Protein AF-A0A2M7U5F3-F1 (afdb_monomer)

Secondary structure (DSSP, 8-state):
----------EEEEETT-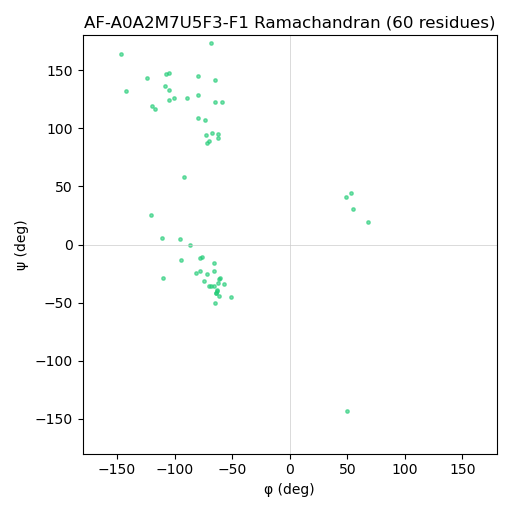SSS-HHHHHHHHHHTT-EEEEETT-TTT-TTTT-SSHHHHHTT-

Foldseek 3Di:
DPPPPPPPAAAQEEECAAPPDHLVVSVVVCVVVVHHYHYDYPCHPLDPVNQRVDPVSVVVRD

Radius of gyration: 13.81 Å; Cα contacts (8 Å, |Δi|>4): 81; chains: 1; bounding box: 31×24×41 Å

InterPro domains:
  IPR010662 Serine hydrolase RBBP9/YdeN [PF06821] (6-62)
  IPR029058 Alpha/Beta hydrolase fold [G3DSA:3.40.50.1820] (3-62)
  IPR029058 Alpha/Beta hydrolase fold [SSF53474] (10-60)

Structure (mmCIF, N/CA/C/O backbone):
data_AF-A0A2M7U5F3-F1
#
_entry.id   AF-A0A2M7U5F3-F1
#
loop_
_atom_site.group_PDB
_atom_site.id
_atom_site.type_symbol
_atom_site.label_atom_id
_atom_site.label_alt_id
_atom_site.label_comp_id
_atom_site.label_asym_id
_atom_site.label_entity_id
_atom_site.label_seq_id
_atom_site.pdbx_PDB_ins_code
_atom_site.Cartn_x
_atom_site.Cartn_y
_atom_site.Cartn_z
_atom_site.occupancy
_atom_site.B_iso_or_equiv
_atom_site.auth_seq_id
_atom_site.auth_comp_id
_atom_site.auth_asym_id
_atom_site.auth_atom_id
_atom_site.pdbx_PDB_model_num
ATOM 1 N N . MET A 1 1 ? -22.606 2.484 32.356 1.00 41.56 1 MET A N 1
ATOM 2 C CA . MET A 1 1 ? -21.276 2.179 31.782 1.00 41.56 1 MET A CA 1
ATOM 3 C C . MET A 1 1 ? -21.361 2.265 30.268 1.00 41.56 1 MET A C 1
ATOM 5 O O . MET A 1 1 ? -21.818 1.323 29.635 1.00 41.56 1 MET A O 1
ATOM 9 N N . ILE A 1 2 ? -20.980 3.402 29.688 1.00 40.53 2 ILE A N 1
ATOM 10 C CA . ILE A 1 2 ? -20.862 3.536 28.233 1.00 40.53 2 ILE A CA 1
ATOM 11 C C . ILE A 1 2 ? -19.517 2.907 27.863 1.00 40.53 2 ILE A C 1
ATOM 13 O O . ILE A 1 2 ? -18.469 3.439 28.222 1.00 40.53 2 ILE A O 1
ATOM 17 N N . LYS A 1 3 ? -19.534 1.738 27.214 1.00 43.03 3 LYS A N 1
ATOM 18 C CA . LYS A 1 3 ? -18.343 1.192 26.554 1.00 43.03 3 LYS A CA 1
ATOM 19 C C . LYS A 1 3 ? -18.030 2.117 25.383 1.00 43.03 3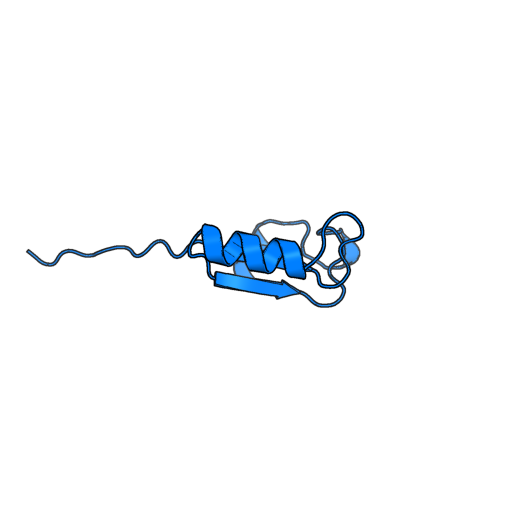 LYS A C 1
ATOM 21 O O . LYS A 1 3 ? -18.626 1.991 24.319 1.00 43.03 3 LYS A O 1
ATOM 26 N N . ILE A 1 4 ? -17.119 3.062 25.588 1.00 52.03 4 ILE A N 1
ATOM 27 C CA . ILE A 1 4 ? -16.474 3.770 24.484 1.00 52.03 4 ILE A CA 1
ATOM 28 C C . ILE A 1 4 ? -15.533 2.748 23.846 1.00 52.03 4 ILE A C 1
ATOM 30 O O . ILE A 1 4 ? -14.384 2.588 24.248 1.00 52.03 4 ILE A O 1
ATOM 34 N N . GLN A 1 5 ? -16.066 1.966 22.911 1.00 48.88 5 GLN A N 1
ATOM 35 C CA . GLN A 1 5 ? -15.264 1.117 22.048 1.00 48.88 5 GLN A CA 1
ATOM 36 C C . GLN A 1 5 ? -14.562 2.066 21.073 1.00 48.88 5 GLN A C 1
ATOM 38 O O . GLN A 1 5 ? -15.147 2.474 20.072 1.00 48.88 5 GLN A O 1
ATOM 43 N N . LEU A 1 6 ? -13.328 2.471 21.385 1.00 50.75 6 LEU A N 1
ATOM 44 C CA . LEU A 1 6 ? -12.449 3.057 20.378 1.00 50.75 6 LEU A CA 1
ATOM 45 C C . LEU A 1 6 ? -12.214 1.958 19.331 1.00 50.75 6 LEU A C 1
ATOM 47 O O . LEU A 1 6 ? -11.398 1.058 19.528 1.00 50.75 6 LEU A O 1
ATOM 51 N N . LEU A 1 7 ? -12.994 1.964 18.252 1.00 54.34 7 LEU A N 1
ATOM 52 C CA . LEU A 1 7 ? -12.718 1.141 17.082 1.00 54.34 7 LEU A CA 1
ATOM 53 C C . LEU A 1 7 ? -11.479 1.742 16.416 1.00 54.34 7 LEU A C 1
ATOM 55 O O . LEU A 1 7 ? -11.584 2.634 15.580 1.00 54.34 7 LEU A O 1
ATOM 59 N N . LEU A 1 8 ? -10.297 1.281 16.830 1.00 62.53 8 LEU A N 1
ATOM 60 C CA . LEU A 1 8 ? -9.064 1.482 16.077 1.00 62.53 8 LEU A CA 1
ATOM 61 C C . LEU A 1 8 ? -9.243 0.772 14.731 1.00 62.53 8 LEU A C 1
ATOM 63 O O . LEU A 1 8 ? -9.014 -0.429 14.616 1.00 62.53 8 LEU A O 1
ATOM 67 N N . GLN A 1 9 ? -9.733 1.498 13.727 1.00 71.94 9 GLN A N 1
ATOM 68 C CA . GLN A 1 9 ? -9.808 0.988 12.366 1.00 71.94 9 GLN A CA 1
ATOM 69 C C . GLN A 1 9 ? -8.396 0.967 11.784 1.00 71.94 9 GLN A C 1
ATOM 71 O O . G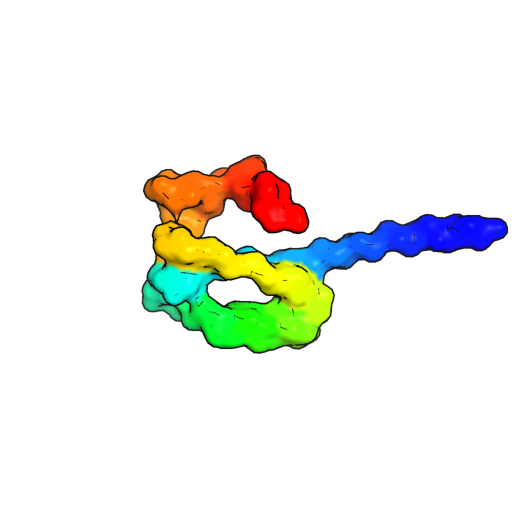LN A 1 9 ? -7.812 2.007 11.481 1.00 71.94 9 GLN A O 1
ATOM 76 N N . SER A 1 10 ? -7.827 -0.230 11.650 1.00 86.31 10 SER A N 1
ATOM 77 C CA . SER A 1 10 ? -6.577 -0.426 10.921 1.00 86.31 10 SER A CA 1
ATOM 78 C C . SER A 1 10 ? -6.781 -0.086 9.445 1.00 86.31 10 SER A C 1
ATOM 80 O O . SER A 1 10 ? -7.823 -0.391 8.862 1.00 86.31 10 SER A O 1
ATOM 82 N N . SER A 1 11 ? -5.778 0.533 8.832 1.00 90.12 11 SER A N 1
ATOM 83 C CA . SER A 1 11 ? -5.782 0.852 7.405 1.00 90.12 11 SER A CA 1
ATOM 84 C C . SER A 1 11 ? -4.563 0.244 6.730 1.00 90.12 11 SER A C 1
ATOM 86 O O . SER A 1 11 ? -3.480 0.206 7.312 1.00 90.12 11 SER A O 1
ATOM 88 N N . LEU A 1 12 ? -4.750 -0.226 5.500 1.00 92.12 12 LEU A N 1
ATOM 89 C CA . LEU A 1 12 ? -3.688 -0.681 4.617 1.00 92.12 12 LEU A CA 1
ATOM 90 C C . LEU A 1 12 ? -3.676 0.235 3.401 1.00 92.12 12 LEU A C 1
ATOM 92 O O . LEU A 1 12 ? -4.650 0.298 2.652 1.00 92.12 12 LEU A O 1
ATOM 96 N N . ILE A 1 13 ? -2.572 0.948 3.228 1.00 91.19 13 ILE A N 1
ATOM 97 C CA . ILE A 1 13 ? -2.364 1.887 2.131 1.00 91.19 13 ILE A CA 1
ATOM 98 C C . ILE A 1 13 ? -1.407 1.223 1.149 1.00 91.19 13 ILE A C 1
ATOM 100 O O . ILE A 1 13 ? -0.391 0.673 1.568 1.00 91.19 13 ILE A O 1
ATOM 104 N N . HIS A 1 14 ? -1.726 1.255 -0.141 1.00 93.00 14 HIS A N 1
ATOM 105 C CA . HIS A 1 14 ? -0.890 0.671 -1.192 1.00 93.00 14 HIS A CA 1
ATOM 106 C C . HIS A 1 14 ? -0.977 1.482 -2.483 1.00 93.00 14 HIS A C 1
ATOM 108 O O . HIS A 1 14 ? -1.917 2.258 -2.649 1.00 93.00 14 HIS A O 1
ATOM 114 N N . SER A 1 15 ? -0.041 1.287 -3.415 1.00 91.56 15 SER A N 1
ATOM 115 C CA . SER A 1 15 ? -0.102 1.913 -4.739 1.00 91.56 15 SER A CA 1
ATOM 116 C C . SER A 1 15 ? -0.441 0.942 -5.870 1.00 91.56 15 SER A C 1
ATOM 118 O O . SER A 1 15 ? -0.052 -0.222 -5.849 1.00 91.56 15 SER A O 1
ATOM 120 N N . ASP A 1 16 ? -1.161 1.417 -6.888 1.00 93.19 16 ASP A N 1
ATOM 121 C CA . ASP A 1 16 ? -1.512 0.621 -8.069 1.00 93.19 16 ASP A CA 1
ATOM 122 C C . ASP A 1 16 ? -0.311 0.217 -8.940 1.00 93.19 16 ASP A C 1
ATOM 124 O O . ASP A 1 16 ? -0.395 -0.788 -9.646 1.00 93.19 16 ASP A O 1
ATOM 128 N N . ASN A 1 17 ? 0.803 0.949 -8.858 1.00 91.75 17 ASN A N 1
ATOM 129 C CA . ASN A 1 17 ? 2.012 0.730 -9.652 1.00 91.75 17 ASN A CA 1
ATOM 130 C C . ASN A 1 17 ? 3.266 0.436 -8.806 1.00 91.75 17 ASN A C 1
ATOM 132 O O . ASN A 1 17 ? 4.381 0.700 -9.259 1.00 91.75 17 ASN A O 1
ATOM 136 N N . ASP A 1 18 ? 3.104 -0.095 -7.591 1.00 91.94 18 ASP A N 1
ATOM 137 C CA . ASP A 1 18 ? 4.236 -0.581 -6.796 1.00 91.94 18 ASP A CA 1
ATOM 138 C C . ASP A 1 18 ? 4.985 -1.698 -7.569 1.00 91.94 18 ASP A C 1
ATOM 140 O O . ASP A 1 18 ? 4.370 -2.699 -7.954 1.00 91.94 18 ASP A O 1
ATOM 144 N N . PRO A 1 19 ? 6.299 -1.540 -7.836 1.00 92.94 19 PRO A N 1
ATOM 145 C CA . PRO A 1 19 ? 7.071 -2.477 -8.653 1.00 92.94 19 PRO A CA 1
ATOM 146 C C . PRO A 1 19 ? 7.435 -3.783 -7.930 1.00 92.94 19 PRO A C 1
ATOM 148 O O . PRO A 1 19 ? 7.933 -4.709 -8.570 1.00 92.94 19 PRO A O 1
ATOM 151 N N . TYR A 1 20 ? 7.221 -3.867 -6.616 1.00 93.94 20 TYR A N 1
ATOM 152 C CA . TYR A 1 20 ? 7.613 -5.004 -5.784 1.00 93.94 20 TYR A CA 1
ATOM 153 C C . TYR A 1 20 ? 6.416 -5.813 -5.283 1.00 93.94 20 TYR A C 1
ATOM 155 O O . TYR A 1 20 ? 6.546 -7.017 -5.055 1.00 93.94 20 TYR A O 1
ATOM 163 N N . TYR A 1 21 ? 5.252 -5.181 -5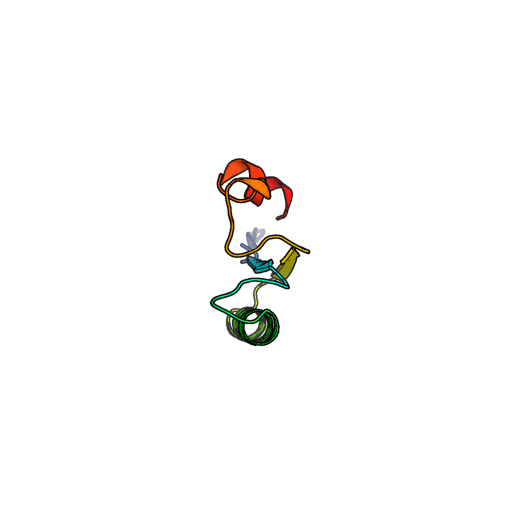.103 1.00 94.50 21 TYR A N 1
ATOM 164 C CA . TYR A 1 21 ? 4.071 -5.843 -4.554 1.00 94.50 21 TYR A CA 1
ATOM 165 C C . TYR A 1 21 ? 2.773 -5.376 -5.215 1.00 94.50 21 TYR A C 1
ATOM 167 O O . TYR A 1 21 ? 2.514 -4.185 -5.349 1.00 94.50 21 TYR A O 1
ATOM 175 N N . THR A 1 22 ? 1.913 -6.310 -5.624 1.00 96.06 22 THR A N 1
ATOM 176 C CA . THR A 1 22 ? 0.717 -5.962 -6.405 1.00 96.06 22 THR A CA 1
ATOM 177 C C . THR A 1 22 ? -0.421 -5.433 -5.530 1.00 96.06 22 THR A C 1
ATOM 179 O O . THR A 1 22 ? -0.675 -5.926 -4.430 1.00 96.06 22 THR A O 1
ATOM 182 N N . ALA A 1 23 ? -1.195 -4.482 -6.063 1.00 95.88 23 ALA A N 1
ATOM 183 C CA . ALA A 1 23 ? -2.385 -3.954 -5.388 1.00 95.88 23 ALA A CA 1
ATOM 184 C C . ALA A 1 23 ? -3.456 -5.020 -5.104 1.00 95.88 23 ALA A C 1
ATOM 186 O O . ALA A 1 23 ? -4.190 -4.913 -4.123 1.00 95.88 23 ALA A O 1
ATOM 187 N N . ILE A 1 24 ? -3.521 -6.070 -5.928 1.00 97.25 24 ILE A N 1
ATOM 188 C CA . ILE A 1 24 ? -4.421 -7.210 -5.717 1.00 97.25 24 ILE A CA 1
ATOM 189 C C . ILE A 1 24 ? -4.027 -7.954 -4.435 1.00 97.25 24 ILE A C 1
ATOM 191 O O . ILE A 1 24 ? -4.864 -8.155 -3.558 1.00 97.25 24 ILE A O 1
ATOM 195 N N . ALA A 1 25 ? -2.743 -8.290 -4.280 1.00 97.44 25 ALA A N 1
ATOM 196 C CA . ALA A 1 25 ? -2.250 -8.97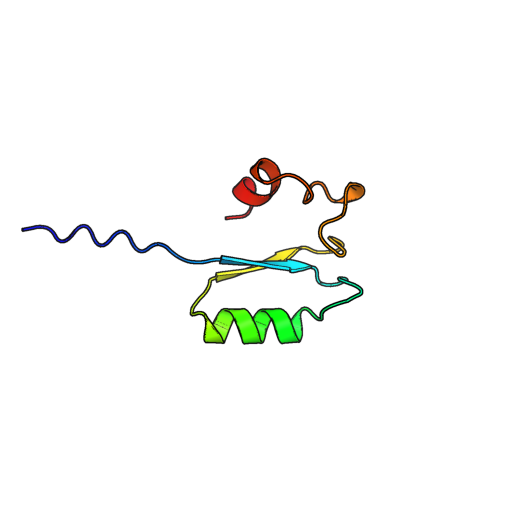6 -3.087 1.00 97.44 25 ALA A CA 1
ATOM 197 C C . ALA A 1 25 ? -2.371 -8.099 -1.824 1.00 97.44 25 ALA A C 1
ATOM 199 O O . ALA A 1 25 ? -2.723 -8.589 -0.746 1.00 97.44 25 ALA A O 1
ATOM 200 N N . ALA A 1 26 ? -2.166 -6.786 -1.960 1.00 96.44 26 ALA A N 1
ATOM 201 C CA . ALA A 1 26 ? -2.382 -5.823 -0.881 1.00 96.44 26 ALA A CA 1
ATOM 202 C C . ALA A 1 26 ? -3.858 -5.743 -0.452 1.00 96.44 26 ALA A C 1
ATOM 204 O O . ALA A 1 26 ? -4.151 -5.754 0.745 1.00 96.44 26 ALA A O 1
ATOM 205 N N . SER A 1 27 ? -4.793 -5.748 -1.408 1.00 97.25 27 SER A N 1
ATOM 206 C CA . SER A 1 27 ? -6.235 -5.795 -1.131 1.00 97.25 27 SER A CA 1
ATOM 207 C C . SER A 1 27 ? -6.643 -7.088 -0.425 1.00 97.25 27 SER A C 1
ATOM 209 O O . SER A 1 27 ? -7.450 -7.074 0.503 1.00 97.25 27 SER A O 1
ATOM 211 N N . ASP A 1 28 ? -6.071 -8.226 -0.810 1.00 98.06 28 ASP A N 1
ATOM 212 C CA . ASP A 1 28 ? -6.354 -9.486 -0.121 1.00 98.06 28 ASP A CA 1
ATOM 213 C C . ASP A 1 28 ? -5.786 -9.502 1.301 1.00 98.06 28 ASP A C 1
ATOM 215 O O . ASP A 1 28 ? -6.429 -10.007 2.225 1.00 98.06 28 ASP A O 1
ATOM 219 N N . THR A 1 29 ? -4.624 -8.883 1.508 1.00 96.38 29 THR A N 1
ATOM 220 C CA . THR A 1 29 ? -4.039 -8.693 2.840 1.00 96.38 29 THR A CA 1
ATOM 221 C C . THR A 1 29 ? -4.919 -7.802 3.716 1.00 96.38 29 THR A C 1
ATOM 223 O O . THR A 1 29 ? -5.157 -8.137 4.877 1.00 96.38 29 THR A O 1
ATOM 226 N N . SER A 1 30 ? -5.479 -6.714 3.176 1.00 95.81 30 SER A N 1
ATOM 227 C CA . SER A 1 30 ? -6.344 -5.817 3.950 1.00 95.81 30 SER A CA 1
ATOM 228 C C . SER A 1 30 ? -7.611 -6.527 4.435 1.00 95.81 30 SER A C 1
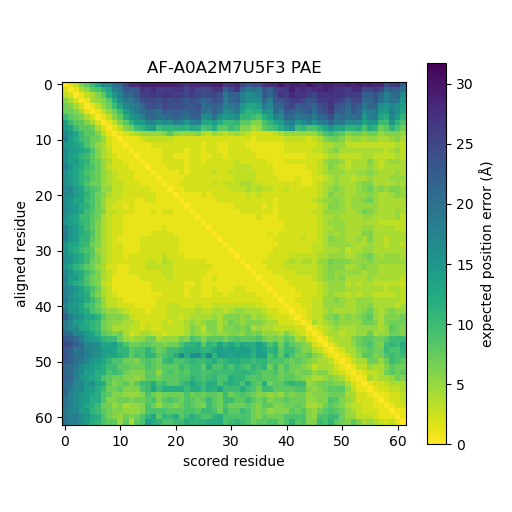ATOM 230 O O . SER A 1 30 ? -8.004 -6.351 5.586 1.00 95.81 30 SER A O 1
ATOM 232 N N . LYS A 1 31 ? -8.210 -7.392 3.604 1.00 95.50 31 LYS A N 1
ATOM 233 C CA . LYS A 1 31 ? -9.372 -8.213 3.988 1.00 95.50 31 LYS A CA 1
ATOM 234 C C . LYS A 1 31 ? -9.033 -9.151 5.146 1.00 95.50 31 LYS A C 1
ATOM 236 O O . LYS A 1 31 ? -9.799 -9.236 6.100 1.00 95.50 31 LYS A O 1
ATOM 241 N N . ARG A 1 32 ? -7.871 -9.818 5.095 1.00 96.06 32 ARG A N 1
ATOM 242 C CA . ARG A 1 32 ? -7.398 -10.720 6.166 1.00 96.06 32 ARG A CA 1
ATOM 243 C C . ARG A 1 32 ? -7.170 -9.990 7.488 1.00 96.06 32 ARG A C 1
ATOM 245 O O . ARG A 1 32 ? -7.391 -10.569 8.544 1.00 96.06 32 ARG A O 1
ATOM 252 N N . LEU A 1 33 ? -6.747 -8.730 7.422 1.00 92.25 33 LEU A N 1
ATOM 253 C CA . LEU A 1 33 ? -6.524 -7.872 8.587 1.00 92.25 33 LEU A CA 1
ATOM 254 C C . LEU A 1 33 ? -7.784 -7.127 9.052 1.00 92.25 33 LEU A C 1
ATOM 256 O O . LEU A 1 33 ? -7.707 -6.375 10.020 1.00 92.25 33 LEU A O 1
ATOM 260 N N . ASN A 1 34 ? -8.926 -7.303 8.373 1.00 92.06 34 ASN A N 1
ATOM 261 C CA . ASN A 1 34 ? -10.129 -6.490 8.572 1.00 92.06 34 ASN A CA 1
ATOM 262 C C . ASN A 1 34 ? -9.824 -4.974 8.549 1.00 92.06 34 ASN A C 1
ATOM 264 O O . ASN A 1 34 ? -10.321 -4.200 9.367 1.00 92.06 34 ASN A O 1
ATOM 268 N N . ALA A 1 35 ? -8.949 -4.568 7.627 1.00 91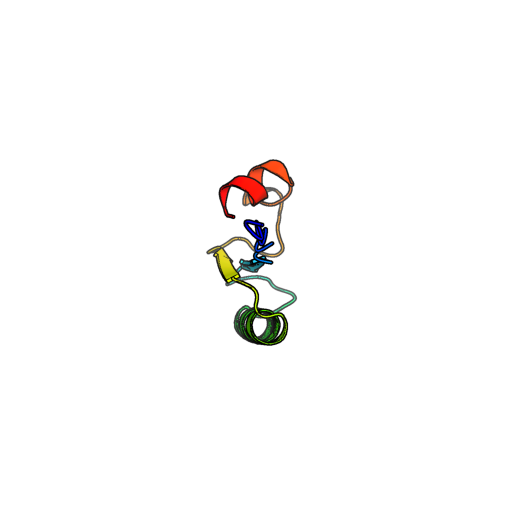.25 35 ALA A N 1
ATOM 269 C CA . ALA A 1 35 ? -8.448 -3.209 7.490 1.00 91.25 35 ALA A CA 1
ATOM 270 C C . ALA A 1 35 ? -9.093 -2.483 6.299 1.00 91.25 35 ALA A C 1
ATOM 272 O O . ALA A 1 35 ? -9.361 -3.082 5.252 1.00 91.25 35 ALA A O 1
ATOM 273 N N . LYS A 1 36 ? -9.273 -1.163 6.430 1.00 91.56 36 LYS A N 1
ATOM 274 C CA . LYS A 1 36 ? -9.666 -0.279 5.321 1.00 91.56 36 LYS A CA 1
ATOM 275 C C . LYS A 1 36 ? -8.547 -0.271 4.277 1.00 91.56 36 LYS A C 1
ATOM 277 O O . LYS A 1 36 ? -7.413 0.068 4.601 1.00 91.56 36 LYS A O 1
ATOM 282 N N . PHE A 1 37 ? -8.854 -0.637 3.034 1.00 93.75 37 PHE A N 1
ATOM 283 C CA . PHE A 1 37 ? -7.888 -0.569 1.936 1.00 93.75 37 PHE A CA 1
ATOM 284 C C . PHE A 1 37 ? -7.935 0.798 1.259 1.00 93.75 37 PHE A C 1
ATOM 286 O O . PHE A 1 37 ? -9.000 1.229 0.817 1.00 93.75 37 PHE A O 1
ATOM 293 N N . ILE A 1 38 ? -6.789 1.463 1.159 1.00 91.44 38 ILE A N 1
ATOM 294 C CA . ILE A 1 38 ? -6.634 2.760 0.499 1.00 91.44 38 ILE A CA 1
ATOM 295 C C . ILE A 1 38 ? -5.641 2.578 -0.646 1.00 91.44 38 ILE A C 1
ATOM 297 O O . ILE A 1 38 ? -4.488 2.209 -0.426 1.00 91.44 38 ILE A O 1
ATOM 301 N N . LEU A 1 39 ? -6.091 2.840 -1.872 1.00 90.94 39 LEU A N 1
ATOM 302 C CA . LEU A 1 39 ? -5.273 2.708 -3.073 1.00 90.94 39 LEU A CA 1
ATOM 303 C C . LEU A 1 39 ? -4.840 4.085 -3.586 1.00 90.94 39 LEU A C 1
ATOM 305 O O . LEU A 1 39 ? -5.681 4.934 -3.881 1.00 90.94 39 LEU A O 1
ATOM 309 N N . ILE A 1 40 ? -3.534 4.278 -3.743 1.00 87.62 40 ILE A N 1
ATOM 310 C CA . ILE A 1 40 ? -2.920 5.484 -4.303 1.00 87.62 40 ILE A CA 1
ATOM 311 C C . ILE A 1 40 ? -2.547 5.226 -5.763 1.00 87.62 40 ILE A C 1
ATOM 313 O O . ILE A 1 40 ? -1.810 4.285 -6.067 1.00 87.62 40 ILE A O 1
ATOM 317 N N . LYS A 1 41 ? -3.009 6.087 -6.672 1.00 87.38 41 LYS A N 1
ATOM 318 C CA . LYS A 1 41 ? -2.635 6.010 -8.089 1.00 87.38 41 LYS A CA 1
ATOM 319 C C . LYS A 1 41 ? -1.255 6.610 -8.334 1.00 87.38 41 LYS A C 1
ATOM 321 O O . LYS A 1 41 ? -1.023 7.754 -7.950 1.00 87.38 41 LYS A O 1
ATOM 326 N N . GLY A 1 42 ? -0.370 5.872 -9.001 1.00 85.69 42 GLY A N 1
ATOM 327 C CA . GLY A 1 42 ? 0.955 6.356 -9.394 1.00 85.69 42 GLY A CA 1
ATOM 328 C C . GLY A 1 42 ? 1.921 6.594 -8.227 1.00 85.69 42 GLY A C 1
ATOM 329 O O . GLY A 1 42 ? 2.880 7.336 -8.389 1.00 85.69 42 GLY A O 1
ATOM 330 N N . GLY A 1 43 ? 1.648 6.002 -7.063 1.00 83.06 43 GLY A N 1
ATOM 331 C CA . GLY A 1 43 ? 2.375 6.153 -5.795 1.00 83.06 43 GLY A CA 1
ATOM 332 C C . GLY A 1 43 ? 3.692 5.366 -5.700 1.00 83.06 43 GLY A C 1
ATOM 333 O O . GLY A 1 43 ? 4.481 5.600 -4.780 1.00 83.06 43 GLY A O 1
ATOM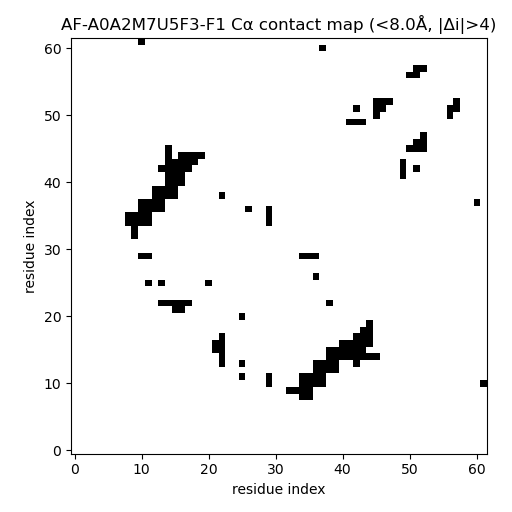 334 N N . SER A 1 44 ? 3.937 4.444 -6.639 1.00 86.75 44 SER A N 1
ATOM 335 C CA . SER A 1 44 ? 5.090 3.538 -6.664 1.00 86.75 44 SER A CA 1
ATOM 336 C C . SER A 1 44 ? 5.267 2.844 -5.302 1.00 86.75 44 SER A C 1
ATOM 338 O O . SER A 1 44 ? 4.289 2.519 -4.632 1.00 86.75 44 SER A O 1
ATOM 340 N N . HIS A 1 45 ? 6.499 2.622 -4.853 1.00 87.00 45 HIS A N 1
ATOM 341 C CA . HIS A 1 45 ? 6.798 2.069 -3.532 1.00 87.00 45 HIS A CA 1
ATOM 342 C C . HIS A 1 45 ? 7.003 3.169 -2.472 1.00 87.00 45 HIS A C 1
ATOM 344 O O . HIS A 1 45 ? 8.075 3.285 -1.878 1.00 87.00 45 HIS A O 1
ATOM 350 N N . PHE A 1 46 ? 5.99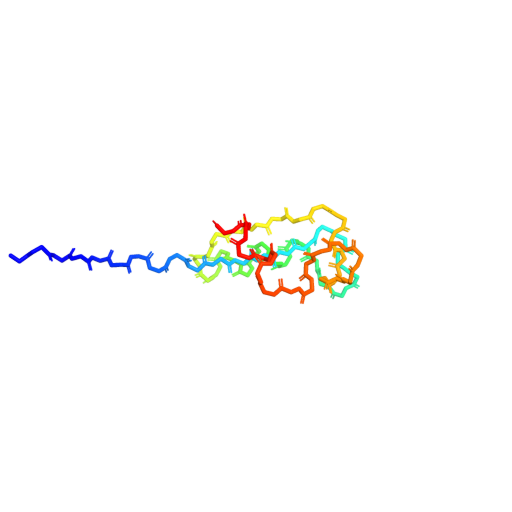4 4.025 -2.274 1.00 80.62 46 PHE A N 1
ATOM 351 C CA . PHE A 1 46 ? 6.026 5.139 -1.310 1.00 80.62 46 PHE A CA 1
ATOM 352 C C . PHE A 1 46 ? 7.242 6.071 -1.487 1.00 80.62 46 PHE A C 1
ATOM 354 O O . PHE A 1 46 ? 7.907 6.482 -0.529 1.00 80.62 46 PHE A O 1
ATOM 361 N N . GLY A 1 47 ? 7.531 6.405 -2.744 1.00 71.44 47 GLY A N 1
ATOM 362 C CA . GLY A 1 47 ? 8.691 7.190 -3.143 1.00 71.44 47 GLY A CA 1
ATOM 363 C C . GLY A 1 47 ? 8.657 8.656 -2.698 1.00 71.44 47 GLY A C 1
ATOM 364 O O . GLY A 1 47 ? 7.696 9.179 -2.128 1.00 71.44 47 GLY A O 1
ATOM 365 N N . SER A 1 48 ? 9.774 9.347 -2.942 1.00 68.25 48 SER A N 1
ATOM 366 C CA . SER A 1 48 ? 9.925 10.764 -2.577 1.00 68.25 48 SER A CA 1
ATOM 367 C C . SER A 1 48 ? 9.083 11.696 -3.461 1.00 68.25 48 SER A C 1
ATOM 369 O O . SER A 1 48 ? 8.746 12.793 -3.019 1.00 68.25 48 SER A O 1
ATOM 371 N N . ASN A 1 49 ? 8.759 11.281 -4.688 1.00 69.75 49 ASN A N 1
ATOM 372 C CA . ASN A 1 49 ? 8.114 12.131 -5.693 1.00 69.75 49 ASN A CA 1
ATOM 373 C C . ASN A 1 49 ? 6.597 12.222 -5.472 1.00 69.75 49 ASN A C 1
ATOM 375 O O . ASN A 1 49 ? 5.965 13.214 -5.822 1.00 69.75 49 ASN A O 1
ATOM 379 N N . GLU A 1 50 ? 6.029 11.215 -4.820 1.00 66.25 50 GLU A N 1
ATOM 380 C CA . GLU A 1 50 ? 4.597 10.996 -4.664 1.00 66.25 50 GLU A CA 1
ATOM 381 C C . GLU A 1 50 ? 4.069 11.564 -3.337 1.00 66.25 50 GLU A C 1
ATOM 383 O O . GLU A 1 50 ? 2.896 11.415 -3.015 1.00 66.25 50 GLU A O 1
ATOM 388 N N . LYS A 1 51 ? 4.925 12.257 -2.564 1.00 69.50 51 LYS A N 1
ATOM 389 C CA . LYS A 1 51 ? 4.615 12.816 -1.232 1.00 69.50 51 LYS A CA 1
ATOM 390 C C . LYS A 1 51 ? 4.084 11.771 -0.249 1.00 69.50 51 LYS A C 1
ATOM 392 O O . LYS A 1 51 ? 3.331 12.094 0.652 1.00 69.50 51 LYS A O 1
ATOM 397 N N . THR A 1 52 ? 4.497 10.524 -0.388 1.00 70.88 52 THR A N 1
ATOM 398 C CA . THR A 1 52 ? 4.076 9.424 0.488 1.00 70.88 52 THR A CA 1
ATOM 399 C C . THR A 1 52 ? 5.221 8.915 1.363 1.00 70.88 52 THR A C 1
ATOM 401 O O . THR A 1 52 ? 5.072 7.943 2.089 1.00 70.88 52 THR A O 1
ATOM 404 N N . LYS A 1 53 ? 6.383 9.575 1.315 1.00 72.50 53 LYS A N 1
ATOM 405 C CA . LYS A 1 53 ? 7.587 9.187 2.065 1.00 72.50 53 LYS A CA 1
ATOM 406 C C . LYS A 1 53 ? 7.539 9.578 3.542 1.00 72.50 53 LYS A C 1
ATOM 408 O O . LYS A 1 53 ? 8.279 9.023 4.352 1.00 72.50 53 LYS A O 1
ATOM 413 N N . LYS A 1 54 ? 6.732 10.580 3.906 1.00 75.81 54 LYS A N 1
ATOM 414 C CA . LYS A 1 54 ? 6.644 11.076 5.285 1.00 75.81 54 LYS A CA 1
ATOM 415 C C . LYS A 1 54 ? 5.317 10.676 5.916 1.00 75.81 54 LYS A C 1
ATOM 417 O O . LYS A 1 54 ? 4.262 10.882 5.326 1.00 75.81 54 LYS A O 1
ATOM 422 N N . ILE A 1 55 ? 5.386 10.215 7.165 1.00 68.81 55 ILE A N 1
ATOM 423 C CA . ILE A 1 55 ? 4.218 9.806 7.959 1.00 68.81 55 ILE A CA 1
ATOM 424 C C . ILE A 1 55 ? 3.114 10.883 7.977 1.00 68.81 55 ILE A C 1
ATOM 426 O O . ILE A 1 55 ? 1.977 10.522 7.702 1.00 68.81 55 ILE A O 1
ATOM 430 N N . PRO A 1 56 ? 3.389 12.191 8.185 1.00 73.25 56 PRO A N 1
ATOM 431 C CA . PRO A 1 56 ? 2.335 13.209 8.146 1.00 73.25 56 PRO A CA 1
ATOM 432 C C . PRO A 1 56 ? 1.547 13.270 6.833 1.00 73.25 56 PRO A C 1
ATOM 434 O O . PRO A 1 56 ? 0.352 13.516 6.863 1.00 73.25 56 PRO A O 1
ATOM 437 N N . GLN A 1 57 ? 2.189 13.006 5.693 1.00 73.25 57 GLN A N 1
ATOM 438 C CA . GLN A 1 57 ? 1.518 13.030 4.390 1.00 73.25 57 GLN A CA 1
ATOM 439 C C . GLN A 1 57 ? 0.619 11.800 4.198 1.00 73.25 57 GLN A C 1
ATOM 441 O O . GLN A 1 57 ? -0.417 11.870 3.551 1.00 73.25 57 GLN A O 1
ATOM 446 N N . ILE A 1 58 ? 1.005 10.672 4.800 1.00 71.50 58 ILE A N 1
ATOM 447 C CA . ILE A 1 58 ? 0.197 9.452 4.840 1.00 71.50 58 ILE A CA 1
ATOM 448 C C . ILE A 1 58 ? -1.025 9.636 5.756 1.00 71.50 58 ILE A C 1
ATOM 450 O O . ILE A 1 58 ? -2.093 9.113 5.451 1.00 71.50 58 ILE A O 1
ATOM 454 N N . LEU A 1 59 ? -0.890 10.382 6.860 1.00 74.50 59 LEU A N 1
ATOM 455 C CA . LEU A 1 59 ? -1.991 10.623 7.802 1.00 74.50 59 LEU A CA 1
ATOM 456 C C . LEU A 1 59 ? -3.177 11.359 7.164 1.00 74.50 59 LEU A C 1
ATOM 458 O O . LEU A 1 59 ? -4.305 11.119 7.571 1.00 74.50 59 LEU A O 1
ATOM 462 N N . GLU A 1 60 ? -2.949 12.203 6.155 1.00 76.06 60 GLU A N 1
ATOM 463 C CA . GLU A 1 60 ? -4.022 12.889 5.413 1.00 76.06 60 GLU A CA 1
ATOM 464 C C . GLU A 1 60 ? -4.918 11.926 4.608 1.00 76.06 60 GLU A C 1
ATOM 466 O O . GLU A 1 60 ? -6.002 12.309 4.174 1.00 76.06 60 GLU A O 1
ATOM 471 N N . LEU A 1 61 ? -4.477 10.680 4.396 1.00 67.62 61 LEU A N 1
ATOM 472 C CA . LEU A 1 61 ? -5.197 9.665 3.621 1.00 67.62 61 LEU A CA 1
ATOM 473 C C . LEU A 1 61 ? -6.078 8.743 4.479 1.00 67.62 61 LEU A C 1
ATOM 475 O O . LEU A 1 61 ? -6.871 7.980 3.917 1.00 67.62 61 LEU A O 1
ATOM 479 N N . LEU A 1 62 ? -5.909 8.763 5.805 1.00 69.25 62 LEU A N 1
ATOM 480 C CA . LEU A 1 62 ? -6.595 7.873 6.751 1.00 69.25 62 LEU A CA 1
ATOM 481 C C . LEU A 1 62 ? -8.009 8.367 7.071 1.00 69.25 62 LEU A C 1
ATOM 483 O O . LEU A 1 62 ? -8.955 7.560 6.852 1.00 69.25 62 LEU A O 1
#

Nearest PDB structures (foldseek):
  2qjw-assembly2_C  TM=6.403E-01  e=7.218E-01  Xanthomonas campestris pv. campestris
  3zn8-assembly1_A  TM=5.025E-01  e=2.516E+00  Escherichia coli
  5dyh-assembly1_A  TM=4.934E-01  e=7.124E+00  Homo sapiens

Mean predicted aligned error: 7.03 Å

Sequence (62 aa):
MIKIQLLLQSSLIHSDNDPYYTAIAASDTSKRLNAKFILIKGGSHFGSNEKTKKIPQILELL

pLDDT: mean 80.81, std 15.75, range [40.53, 98.06]

Organism: NCBI:txid1974823

Solvent-accessible surface area (backbone atoms only — not comparable to full-atom values): 3844 Å² total; per-residue (Å²): 134,85,81,80,72,79,76,81,75,49,71,39,76,47,17,70,54,23,90,87,54,55,44,68,62,51,49,54,49,14,59,77,66,71,23,53,70,44,79,36,81,78,27,32,78,47,35,79,89,58,57,46,62,45,70,74,54,48,59,79,74,113